Protein AF-A0A0Q6YJG1-F1 (afdb_monomer_lite)

Sequence (68 aa):
MSDATTETAPAPGPRYFGKEGEGVQVVYNLRDASPYAELGYEEVDEAAYLASLPDPTASPFPAPSDGK

Secondary structure (DSSP, 8-state):
---------PPP--EEEE-TTSPPEEESS-S--HHHHHTT-EEE-HHHHHHHS--TTS-SSPPP----

Foldseek 3Di:
DDDDPVPPPPQDAWWWKDAPPDDIDTDTSDPDCVVSVVVVIDTDDPVRNVVPDDDPPPDPDDDPPPDD

Structure (mmCIF, N/CA/C/O backbone):
data_AF-A0A0Q6YJG1-F1
#
_entry.id   AF-A0A0Q6YJG1-F1
#
loop_
_atom_site.group_PDB
_atom_site.id
_atom_site.type_symbol
_atom_site.label_atom_id
_atom_site.label_alt_id
_atom_site.label_comp_id
_atom_site.label_asym_id
_atom_site.label_entity_id
_atom_site.label_seq_id
_atom_site.pdbx_PDB_ins_code
_atom_site.Cartn_x
_atom_site.Cartn_y
_atom_site.Cartn_z
_atom_site.occupancy
_atom_site.B_iso_or_equiv
_atom_site.auth_seq_id
_atom_site.auth_comp_id
_atom_site.auth_asym_id
_atom_site.auth_atom_id
_atom_site.pdbx_PDB_model_num
ATOM 1 N N . MET A 1 1 ? 36.349 -29.194 -8.933 1.00 46.19 1 MET A N 1
ATOM 2 C CA . MET A 1 1 ? 35.963 -28.058 -9.797 1.00 46.19 1 MET A CA 1
ATOM 3 C C . MET A 1 1 ? 34.653 -27.505 -9.263 1.00 46.19 1 MET A C 1
ATOM 5 O O . MET A 1 1 ? 33.896 -28.273 -8.687 1.00 46.19 1 MET A O 1
ATOM 9 N N . SER A 1 2 ? 34.503 -26.191 -9.340 1.00 46.03 2 SER A N 1
ATOM 10 C CA . SER A 1 2 ? 33.889 -25.302 -8.353 1.00 46.03 2 SER A CA 1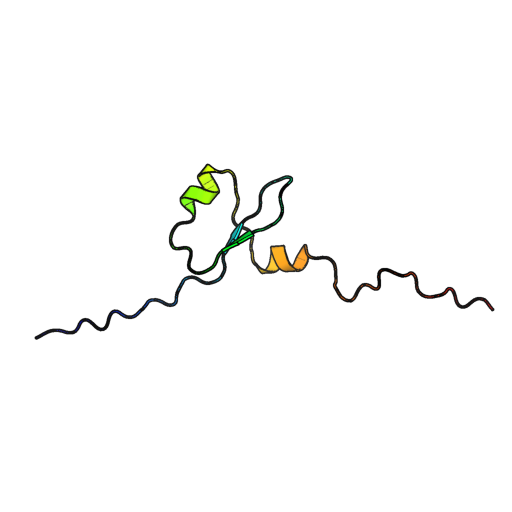
ATOM 11 C C . SER A 1 2 ? 32.383 -25.418 -8.108 1.00 46.03 2 SER A C 1
ATOM 13 O O . SER A 1 2 ? 31.592 -25.560 -9.033 1.00 46.03 2 SER A O 1
ATOM 15 N N . ASP A 1 3 ? 32.074 -25.293 -6.819 1.00 53.78 3 ASP A N 1
ATOM 16 C CA . ASP A 1 3 ? 30.930 -24.652 -6.171 1.00 53.78 3 ASP A CA 1
ATOM 17 C C . ASP A 1 3 ? 29.950 -23.877 -7.071 1.00 53.78 3 ASP A C 1
ATOM 19 O O . ASP A 1 3 ? 30.330 -22.943 -7.777 1.00 53.78 3 ASP A O 1
ATOM 23 N N . ALA A 1 4 ? 28.672 -24.231 -6.963 1.00 49.88 4 ALA A N 1
ATOM 24 C CA . ALA A 1 4 ? 27.556 -23.336 -7.235 1.00 49.88 4 ALA A CA 1
ATOM 25 C C . ALA A 1 4 ? 26.417 -23.702 -6.280 1.00 49.88 4 ALA A C 1
ATOM 27 O O . ALA A 1 4 ? 25.316 -24.075 -6.692 1.00 49.88 4 ALA A O 1
ATOM 28 N N . THR A 1 5 ? 26.690 -23.613 -4.977 1.00 51.50 5 THR A N 1
ATOM 29 C CA . THR A 1 5 ? 25.614 -23.402 -4.011 1.00 51.50 5 THR A CA 1
ATOM 30 C C . THR A 1 5 ? 25.030 -22.042 -4.367 1.00 51.50 5 THR A C 1
ATOM 32 O O . THR A 1 5 ? 25.573 -21.008 -3.993 1.00 51.50 5 THR A O 1
ATOM 35 N N . THR A 1 6 ? 23.978 -22.019 -5.190 1.00 52.50 6 THR A 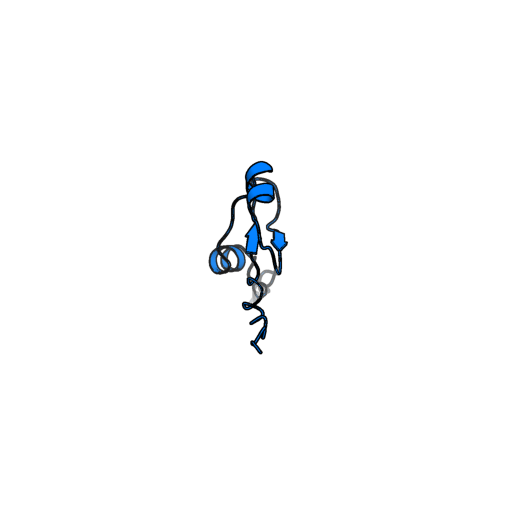N 1
ATOM 36 C CA . THR A 1 6 ? 23.169 -20.810 -5.344 1.00 52.50 6 THR A CA 1
ATOM 37 C C . THR A 1 6 ? 22.491 -20.629 -4.000 1.00 52.50 6 THR A C 1
ATOM 39 O O . THR A 1 6 ? 21.424 -21.187 -3.745 1.00 52.50 6 THR A O 1
ATOM 42 N N . GLU A 1 7 ? 23.199 -19.934 -3.112 1.00 46.75 7 GLU A N 1
ATOM 43 C CA . GLU A 1 7 ? 22.668 -19.240 -1.959 1.00 46.75 7 GLU A CA 1
ATOM 44 C C . GLU A 1 7 ? 21.396 -18.559 -2.449 1.00 46.75 7 GLU A C 1
ATOM 46 O O . GLU A 1 7 ? 21.418 -17.580 -3.198 1.00 46.75 7 GLU A O 1
ATOM 51 N N . THR A 1 8 ? 20.267 -19.202 -2.167 1.00 49.47 8 THR A N 1
ATOM 52 C CA . THR A 1 8 ? 18.960 -18.651 -2.472 1.00 49.47 8 THR A CA 1
ATOM 53 C C . THR A 1 8 ? 18.854 -17.493 -1.507 1.00 49.47 8 THR A C 1
ATOM 55 O O . THR A 1 8 ? 18.527 -17.704 -0.341 1.00 49.47 8 THR A O 1
ATOM 58 N N . ALA A 1 9 ? 19.248 -16.299 -1.964 1.00 56.84 9 ALA A N 1
ATOM 59 C CA . ALA A 1 9 ? 19.040 -15.070 -1.221 1.00 56.84 9 ALA A CA 1
ATOM 60 C C . ALA A 1 9 ? 1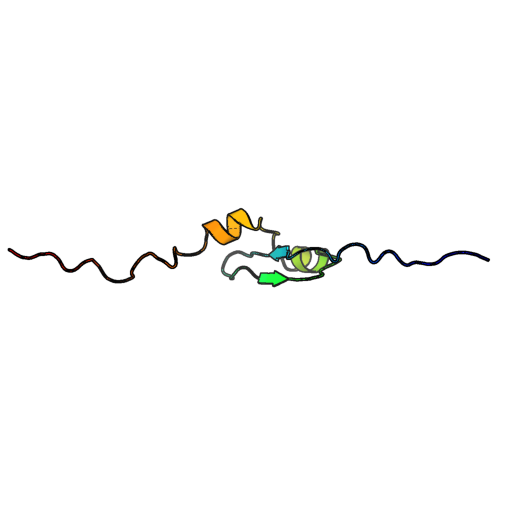7.610 -15.132 -0.668 1.00 56.84 9 ALA A C 1
ATOM 62 O O . ALA A 1 9 ? 16.709 -15.515 -1.432 1.00 56.84 9 ALA A O 1
ATOM 63 N N . PRO A 1 10 ? 17.405 -14.870 0.637 1.00 57.78 10 PRO A N 1
ATOM 64 C CA . PRO A 1 10 ? 16.089 -14.991 1.240 1.00 57.78 10 PRO A CA 1
ATOM 65 C C . PRO A 1 10 ? 15.116 -14.228 0.354 1.00 57.78 10 PRO A C 1
ATOM 67 O O . PRO A 1 10 ? 15.387 -13.084 -0.026 1.00 57.78 10 PRO A O 1
ATOM 70 N N . ALA A 1 11 ? 14.058 -14.915 -0.081 1.00 61.19 11 ALA A N 1
ATOM 71 C CA . ALA A 1 11 ? 13.125 -14.306 -1.003 1.00 61.19 11 ALA A CA 1
ATOM 72 C C . ALA A 1 11 ? 12.640 -12.990 -0.377 1.00 61.19 11 ALA A C 1
ATOM 74 O O . ALA A 1 11 ? 12.388 -12.971 0.834 1.00 61.19 11 ALA A O 1
ATOM 75 N N . PRO A 1 12 ? 12.595 -11.888 -1.150 1.00 70.56 12 PRO A N 1
ATOM 76 C CA . PRO A 1 12 ? 12.217 -10.603 -0.598 1.00 70.56 12 PRO A CA 1
ATOM 77 C C . PRO A 1 12 ? 10.885 -10.758 0.134 1.00 70.56 12 PRO A C 1
ATOM 79 O O . PRO A 1 12 ? 9.958 -11.389 -0.389 1.00 70.56 12 PRO A O 1
ATOM 82 N N . GLY A 1 13 ? 10.846 -10.240 1.364 1.00 81.38 13 GLY A N 1
ATOM 83 C CA . GLY A 1 13 ? 9.666 -10.278 2.222 1.00 81.38 13 GLY A CA 1
ATOM 84 C C . GLY A 1 13 ? 8.446 -9.622 1.563 1.00 81.38 13 GLY A C 1
ATOM 85 O O . GLY A 1 13 ? 8.541 -9.107 0.444 1.00 81.38 13 GLY A O 1
ATOM 86 N N . PRO A 1 14 ? 7.278 -9.649 2.225 1.00 90.75 14 PRO A N 1
ATOM 87 C CA . PRO A 1 14 ? 6.096 -8.974 1.704 1.00 90.75 14 PRO A CA 1
ATOM 88 C C . PRO A 1 14 ? 6.396 -7.496 1.441 1.00 90.75 14 PRO A C 1
ATOM 90 O O . PRO A 1 14 ? 6.977 -6.813 2.282 1.00 90.75 14 PRO A O 1
ATOM 93 N N . ARG A 1 15 ? 5.985 -7.011 0.270 1.00 92.00 15 ARG A N 1
ATOM 94 C CA . ARG A 1 15 ? 5.990 -5.588 -0.078 1.00 92.00 15 ARG A CA 1
ATOM 95 C C . ARG A 1 15 ? 4.552 -5.121 -0.212 1.00 92.00 15 ARG A C 1
ATOM 97 O O . ARG A 1 15 ? 3.727 -5.826 -0.798 1.00 92.00 15 ARG A O 1
ATOM 104 N N . TYR A 1 16 ? 4.257 -3.959 0.348 1.00 94.12 16 TYR A N 1
ATOM 105 C CA . TYR A 1 16 ? 2.910 -3.411 0.422 1.00 94.12 16 TYR A CA 1
ATOM 106 C C . TYR A 1 16 ? 2.807 -2.244 -0.555 1.00 94.12 16 TYR A C 1
ATOM 108 O O . TYR A 1 16 ? 3.665 -1.369 -0.549 1.00 94.12 16 TYR A O 1
ATOM 116 N N . PHE A 1 17 ? 1.777 -2.220 -1.395 1.00 95.25 17 PHE A N 1
ATOM 117 C CA . PHE A 1 17 ? 1.582 -1.186 -2.410 1.00 95.25 17 PHE A CA 1
ATOM 118 C C . PHE A 1 17 ? 0.216 -0.535 -2.249 1.00 95.25 17 PHE A C 1
ATOM 120 O O . PHE A 1 17 ? -0.799 -1.228 -2.254 1.00 95.25 17 PHE A O 1
ATOM 127 N N . GLY A 1 18 ? 0.187 0.786 -2.110 1.00 94.19 18 GLY A N 1
ATOM 128 C CA . GLY A 1 18 ? -1.026 1.589 -1.993 1.00 94.19 18 GLY A CA 1
ATOM 129 C C . GLY A 1 18 ? -1.193 2.540 -3.173 1.00 94.19 18 GLY A C 1
ATOM 130 O O . GLY A 1 18 ? -0.219 2.938 -3.807 1.00 94.19 18 GLY A O 1
ATOM 131 N N . LYS A 1 19 ? -2.439 2.904 -3.471 1.00 94.62 19 LYS A N 1
ATOM 132 C CA . LYS A 1 19 ? -2.786 3.938 -4.450 1.00 94.62 19 LYS A CA 1
ATOM 133 C C . LYS A 1 19 ? -4.058 4.647 -4.007 1.00 94.62 19 LYS A C 1
ATOM 135 O O . LYS A 1 19 ? -4.953 4.017 -3.448 1.00 94.62 19 LYS A O 1
ATOM 140 N N . GLU A 1 20 ? -4.130 5.956 -4.230 1.00 89.75 20 GLU A N 1
ATOM 141 C CA . GLU A 1 20 ? -5.287 6.755 -3.823 1.00 89.75 20 GLU A CA 1
ATOM 142 C C . GLU A 1 20 ? -6.587 6.206 -4.436 1.00 89.75 20 GLU A C 1
ATOM 144 O O . GLU A 1 20 ? -6.671 5.959 -5.638 1.00 89.75 20 GLU A O 1
ATOM 149 N N . GLY A 1 21 ? -7.605 6.008 -3.593 1.00 89.50 21 GLY A N 1
ATOM 150 C CA . GLY A 1 21 ? -8.897 5.447 -4.000 1.00 89.50 21 GLY A CA 1
ATOM 151 C C . GLY A 1 21 ? -8.923 3.921 -4.151 1.00 89.50 21 GLY A C 1
ATOM 152 O O . GLY A 1 21 ? -9.991 3.365 -4.407 1.00 89.50 21 GLY A O 1
ATOM 153 N N . GLU A 1 22 ? -7.795 3.238 -3.949 1.00 90.50 22 GLU A N 1
ATOM 154 C CA . GLU A 1 22 ? -7.670 1.780 -3.979 1.00 90.50 22 GLU A CA 1
ATOM 155 C C . GLU A 1 22 ? -7.223 1.223 -2.612 1.00 90.50 22 GLU A C 1
ATOM 157 O O . GLU A 1 22 ? -6.770 1.949 -1.727 1.00 90.50 22 GLU A O 1
ATOM 162 N N . GLY A 1 23 ? -7.376 -0.090 -2.419 1.00 87.94 23 GLY A N 1
ATOM 163 C CA . GLY A 1 23 ? -6.848 -0.785 -1.242 1.00 87.94 23 GLY A CA 1
ATOM 164 C C . GLY A 1 23 ? -5.345 -1.067 -1.349 1.00 87.94 23 GLY A C 1
ATOM 165 O O . GLY A 1 23 ? -4.770 -1.027 -2.437 1.00 87.94 23 GLY A O 1
ATOM 166 N N . VAL A 1 24 ? -4.714 -1.410 -0.222 1.00 92.81 24 VAL A N 1
ATOM 167 C CA . VAL A 1 24 ? -3.308 -1.846 -0.199 1.00 92.81 24 VAL A CA 1
ATOM 168 C C . VAL A 1 24 ? -3.193 -3.297 -0.675 1.00 92.81 24 VAL A C 1
ATOM 170 O O . VAL A 1 24 ? -3.926 -4.173 -0.216 1.00 92.81 24 VAL A O 1
ATOM 173 N N . GLN A 1 25 ? -2.253 -3.557 -1.581 1.00 92.19 25 GLN A N 1
ATOM 174 C CA . GLN A 1 25 ? -1.926 -4.887 -2.093 1.00 92.19 25 GLN A CA 1
ATOM 175 C C . GLN A 1 25 ? -0.637 -5.404 -1.455 1.00 92.19 25 GLN A C 1
ATOM 177 O O . GLN A 1 25 ? 0.361 -4.690 -1.401 1.00 92.19 25 GLN A O 1
ATOM 182 N N . VAL A 1 26 ? -0.646 -6.662 -1.008 1.00 92.88 26 VAL A N 1
ATOM 183 C CA . VAL A 1 26 ? 0.531 -7.327 -0.431 1.00 92.88 26 VAL A CA 1
ATOM 184 C C . VAL A 1 26 ? 1.106 -8.299 -1.452 1.00 92.88 26 VAL A C 1
ATOM 186 O O . VAL A 1 26 ? 0.425 -9.233 -1.879 1.00 92.88 26 VAL A O 1
ATOM 189 N N . VAL A 1 27 ? 2.361 -8.090 -1.844 1.00 91.56 27 VAL A N 1
ATOM 190 C CA . VAL A 1 27 ? 3.036 -8.874 -2.881 1.00 91.56 27 VAL A CA 1
ATOM 191 C C . VAL A 1 27 ? 4.248 -9.580 -2.286 1.00 91.56 27 VAL A C 1
ATOM 193 O O . VAL A 1 27 ? 5.142 -8.950 -1.725 1.00 91.56 27 VAL A O 1
ATOM 196 N N . TYR A 1 28 ? 4.296 -10.901 -2.434 1.00 89.56 28 TYR A N 1
ATOM 197 C CA . TYR A 1 28 ? 5.390 -11.734 -1.932 1.00 89.56 28 TYR A CA 1
ATOM 198 C C . TYR A 1 28 ? 6.399 -12.047 -3.032 1.00 89.56 28 TYR A C 1
ATOM 200 O O . TYR A 1 28 ? 6.025 -12.255 -4.187 1.00 89.56 28 TYR A O 1
ATOM 208 N N . ASN A 1 29 ? 7.676 -12.160 -2.658 1.00 87.44 29 ASN A N 1
ATOM 209 C CA . ASN A 1 29 ? 8.769 -12.541 -3.558 1.00 87.44 29 ASN A CA 1
ATOM 210 C C . ASN A 1 29 ? 8.956 -11.579 -4.749 1.00 87.44 29 ASN A C 1
ATOM 212 O O . ASN A 1 29 ? 9.504 -11.971 -5.785 1.00 87.44 29 ASN A O 1
ATOM 216 N N . LEU A 1 30 ? 8.505 -10.326 -4.622 1.00 87.12 30 LEU A N 1
ATOM 217 C CA . LEU A 1 30 ? 8.617 -9.334 -5.685 1.00 87.12 30 LEU A CA 1
ATOM 218 C C . LEU A 1 30 ? 10.064 -8.849 -5.807 1.00 87.12 30 LEU A C 1
ATOM 220 O O . LEU A 1 30 ? 10.595 -8.199 -4.907 1.00 87.12 30 LEU A O 1
ATOM 224 N N . ARG A 1 31 ? 10.695 -9.153 -6.943 1.00 86.44 31 ARG A N 1
ATOM 225 C CA . ARG A 1 31 ? 12.080 -8.744 -7.223 1.00 86.44 31 ARG A CA 1
ATOM 226 C C . ARG A 1 31 ? 12.192 -7.313 -7.741 1.00 86.44 31 ARG A C 1
ATOM 228 O O . ARG A 1 31 ? 13.178 -6.650 -7.447 1.00 86.44 31 ARG A O 1
ATOM 235 N N . ASP A 1 32 ? 11.194 -6.855 -8.493 1.00 87.88 32 ASP A N 1
ATOM 236 C CA . ASP A 1 32 ? 11.168 -5.534 -9.116 1.00 87.88 32 ASP A CA 1
ATOM 237 C C . ASP A 1 32 ? 9.814 -4.858 -8.877 1.00 87.88 32 ASP A C 1
ATOM 239 O O . ASP A 1 32 ? 8.767 -5.420 -9.195 1.00 87.88 32 ASP A O 1
ATOM 243 N N . ALA A 1 33 ? 9.854 -3.664 -8.289 1.00 89.56 33 ALA A N 1
ATOM 244 C CA . ALA A 1 33 ? 8.682 -2.850 -7.978 1.00 89.56 33 ALA A CA 1
ATOM 245 C C . ALA A 1 33 ? 8.405 -1.769 -9.036 1.00 89.56 33 ALA A C 1
ATOM 247 O O . ALA A 1 33 ? 7.377 -1.100 -8.961 1.00 89.56 33 ALA A O 1
ATOM 248 N N . SER A 1 34 ? 9.282 -1.608 -10.032 1.00 92.38 34 SER A N 1
ATOM 249 C CA . SER A 1 34 ? 9.147 -0.589 -11.081 1.00 92.38 34 SER A CA 1
ATOM 250 C C . SER A 1 34 ? 7.787 -0.633 -11.794 1.00 92.38 34 SER A C 1
ATOM 252 O O . SER A 1 34 ? 7.180 0.427 -11.937 1.00 92.38 34 SER A O 1
ATOM 254 N N . PRO A 1 35 ? 7.217 -1.811 -12.134 1.00 92.75 35 PRO A N 1
ATOM 255 C CA . PRO A 1 35 ? 5.894 -1.870 -12.758 1.00 92.75 35 PRO A CA 1
ATOM 256 C C . PRO A 1 35 ? 4.768 -1.305 -11.879 1.00 92.75 35 PRO A C 1
ATOM 258 O O . PRO A 1 35 ? 3.811 -0.737 -12.392 1.00 92.75 35 PRO A O 1
ATOM 261 N N . TYR A 1 36 ? 4.872 -1.436 -10.553 1.00 91.88 36 TYR A N 1
ATOM 262 C CA . TYR A 1 36 ? 3.890 -0.864 -9.627 1.00 91.88 36 TYR A CA 1
ATOM 263 C C . TYR A 1 36 ? 4.001 0.663 -9.597 1.00 91.88 36 TYR A C 1
ATOM 265 O O . TYR A 1 36 ? 2.981 1.347 -9.681 1.00 91.88 36 TYR A O 1
ATOM 273 N N . ALA A 1 37 ? 5.226 1.195 -9.587 1.00 90.75 37 ALA A N 1
ATOM 274 C CA . ALA A 1 37 ? 5.467 2.633 -9.671 1.00 90.75 37 ALA A CA 1
ATOM 275 C C . ALA A 1 37 ? 4.956 3.236 -10.995 1.00 90.75 37 ALA A C 1
ATOM 277 O O . ALA A 1 37 ? 4.329 4.293 -10.988 1.00 90.75 37 ALA A O 1
ATOM 278 N N . GLU A 1 38 ? 5.142 2.546 -12.128 1.00 95.19 38 GLU A N 1
ATOM 279 C CA . GLU A 1 38 ? 4.614 2.966 -13.440 1.00 95.19 38 GLU A CA 1
ATOM 280 C C . GLU A 1 38 ? 3.078 3.024 -13.478 1.00 95.19 38 GLU A C 1
ATOM 282 O O . GLU A 1 38 ? 2.497 3.848 -14.185 1.00 95.19 38 GLU A O 1
ATOM 287 N N . LEU A 1 39 ? 2.411 2.179 -12.688 1.00 93.88 39 LEU A N 1
ATOM 288 C CA . LEU A 1 39 ? 0.953 2.159 -12.527 1.00 93.88 39 LEU A CA 1
ATOM 289 C C . LEU A 1 39 ? 0.438 3.171 -11.482 1.00 93.88 39 LEU A C 1
ATOM 291 O O . LEU A 1 39 ? -0.780 3.278 -11.265 1.00 93.88 39 LEU A O 1
ATOM 295 N N . GLY A 1 40 ? 1.350 3.924 -10.858 1.00 94.44 40 GLY A N 1
ATOM 296 C CA . GLY A 1 40 ? 1.059 4.926 -9.836 1.00 94.44 40 GLY A CA 1
ATOM 297 C C . GLY A 1 40 ? 0.804 4.345 -8.447 1.00 94.44 40 GLY A C 1
ATOM 298 O O . GLY A 1 40 ? 0.134 4.993 -7.648 1.00 94.44 40 GLY A O 1
ATOM 299 N N . TYR A 1 41 ? 1.275 3.128 -8.170 1.00 95.56 41 TYR A N 1
ATOM 300 C CA . TYR A 1 41 ? 1.297 2.592 -6.812 1.00 95.56 41 TYR A CA 1
ATOM 301 C C . TYR A 1 41 ? 2.563 3.035 -6.084 1.00 95.56 41 TYR A C 1
ATOM 303 O O . TYR A 1 41 ? 3.662 3.028 -6.641 1.00 95.56 41 TYR A O 1
ATOM 311 N N . GLU A 1 42 ? 2.402 3.344 -4.807 1.00 94.19 42 GLU A N 1
ATOM 312 C CA . GLU A 1 42 ? 3.477 3.701 -3.892 1.00 94.19 42 GLU A CA 1
ATOM 313 C C . GLU A 1 42 ? 3.710 2.566 -2.899 1.00 94.19 42 GLU A C 1
ATOM 315 O O . GLU A 1 42 ? 2.767 1.908 -2.454 1.00 94.19 42 GLU A O 1
ATOM 320 N N . GLU A 1 43 ? 4.972 2.317 -2.555 1.00 92.94 43 GLU A N 1
ATOM 321 C CA . GLU A 1 43 ? 5.299 1.330 -1.532 1.00 92.94 43 GLU A CA 1
ATOM 322 C C . GLU A 1 43 ? 4.979 1.890 -0.144 1.00 92.94 43 GLU A C 1
ATOM 324 O O . GLU A 1 43 ? 5.403 2.988 0.221 1.00 92.94 43 GLU A O 1
ATOM 329 N N . VAL A 1 44 ? 4.219 1.121 0.626 1.00 91.94 44 VAL A N 1
ATOM 330 C CA . VAL A 1 44 ? 3.784 1.451 1.980 1.00 91.94 44 VAL A CA 1
ATOM 331 C C . VAL A 1 44 ? 4.588 0.606 2.961 1.00 91.94 44 VAL A C 1
ATOM 333 O O . VAL A 1 44 ? 4.863 -0.567 2.720 1.00 91.94 44 VAL A O 1
ATOM 336 N N . ASP A 1 45 ? 4.971 1.200 4.085 1.00 90.06 45 ASP A N 1
ATOM 337 C CA . ASP A 1 45 ? 5.600 0.450 5.167 1.00 90.06 45 ASP A CA 1
ATOM 338 C C . ASP A 1 45 ? 4.597 -0.515 5.823 1.00 90.06 45 ASP A C 1
ATOM 340 O O . ASP A 1 45 ? 3.427 -0.180 6.023 1.00 90.06 45 ASP A O 1
ATOM 344 N N . GLU A 1 46 ? 5.053 -1.710 6.197 1.00 88.81 46 GLU A N 1
ATOM 345 C CA . GLU A 1 46 ? 4.208 -2.721 6.839 1.00 88.81 46 GLU A CA 1
ATOM 346 C C . GLU A 1 46 ? 3.535 -2.191 8.111 1.00 88.81 46 GLU A C 1
ATOM 348 O O . GLU A 1 46 ? 2.336 -2.396 8.311 1.00 88.81 46 GLU A O 1
ATOM 353 N N . ALA A 1 47 ? 4.270 -1.472 8.963 1.00 89.50 47 ALA A N 1
ATOM 354 C CA . ALA A 1 47 ? 3.720 -0.933 10.200 1.00 89.50 47 ALA A CA 1
ATOM 355 C C . ALA A 1 47 ? 2.704 0.179 9.916 1.00 89.50 47 ALA A C 1
ATOM 357 O O . ALA A 1 47 ? 1.689 0.269 10.609 1.00 89.50 47 ALA A O 1
ATOM 358 N N . ALA A 1 48 ? 2.931 0.985 8.875 1.00 87.50 48 ALA A N 1
ATOM 359 C CA . ALA A 1 48 ? 1.962 1.982 8.425 1.00 87.50 48 ALA A CA 1
ATOM 360 C C . ALA A 1 48 ? 0.671 1.329 7.902 1.00 87.50 48 ALA A C 1
ATOM 362 O O . ALA A 1 48 ? -0.424 1.774 8.251 1.00 87.50 48 ALA A O 1
ATOM 363 N N . TYR A 1 49 ? 0.780 0.241 7.130 1.00 88.31 49 TYR A N 1
ATOM 364 C CA . TYR A 1 49 ? -0.382 -0.525 6.679 1.00 88.31 49 TYR A CA 1
ATOM 365 C C . TYR A 1 49 ? -1.148 -1.129 7.858 1.00 88.31 49 TYR A C 1
ATOM 367 O O . TYR A 1 49 ? -2.353 -0.916 7.972 1.00 88.31 49 TYR A O 1
ATOM 375 N N . LEU A 1 50 ? -0.467 -1.816 8.776 1.00 88.69 50 LEU A N 1
ATOM 376 C CA . LEU A 1 50 ? -1.107 -2.424 9.945 1.00 88.69 50 LEU A CA 1
ATOM 377 C C . LEU A 1 50 ? -1.787 -1.384 10.845 1.00 88.69 50 LEU A C 1
ATOM 379 O O . LEU A 1 50 ? -2.870 -1.649 11.356 1.00 88.69 50 LEU A O 1
ATOM 383 N N . ALA A 1 51 ? -1.204 -0.192 10.994 1.00 88.38 51 ALA A N 1
ATOM 384 C CA . ALA A 1 51 ? -1.812 0.912 11.737 1.00 88.38 51 ALA A CA 1
ATOM 385 C C . ALA A 1 51 ? -3.035 1.529 11.032 1.00 88.38 51 ALA A C 1
ATOM 387 O O . ALA A 1 51 ? -3.872 2.140 11.693 1.00 88.38 51 ALA A O 1
ATOM 388 N N . SER A 1 52 ? -3.144 1.386 9.706 1.00 85.06 52 SER A N 1
ATOM 389 C CA . SER A 1 52 ? -4.309 1.845 8.936 1.00 85.06 52 SER A CA 1
ATOM 390 C C . SER A 1 52 ? -5.510 0.906 9.041 1.00 85.06 52 SER A C 1
ATOM 392 O O . SER A 1 52 ? -6.637 1.308 8.741 1.00 85.06 52 SER A O 1
ATOM 394 N N . LEU A 1 53 ? -5.283 -0.347 9.452 1.00 86.38 53 LEU A N 1
ATOM 395 C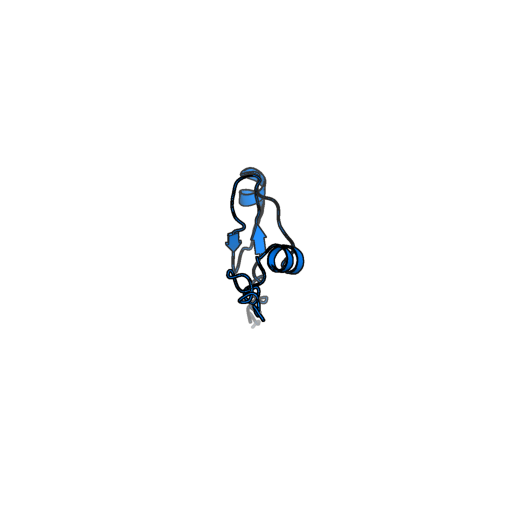 CA . LEU A 1 53 ? -6.352 -1.320 9.584 1.00 86.38 53 LEU A CA 1
ATOM 396 C C . LEU A 1 53 ? -7.271 -0.941 10.750 1.00 86.38 53 LEU A C 1
ATOM 398 O O . LEU A 1 53 ? -6.795 -0.506 11.802 1.00 86.38 53 LEU A O 1
ATOM 402 N N . PRO A 1 54 ? -8.593 -1.121 10.594 1.00 83.56 54 PRO A N 1
ATOM 403 C CA . PRO A 1 54 ? -9.504 -0.972 11.713 1.00 83.56 54 PRO A CA 1
ATOM 404 C C . PRO A 1 54 ? -9.100 -1.949 12.814 1.00 83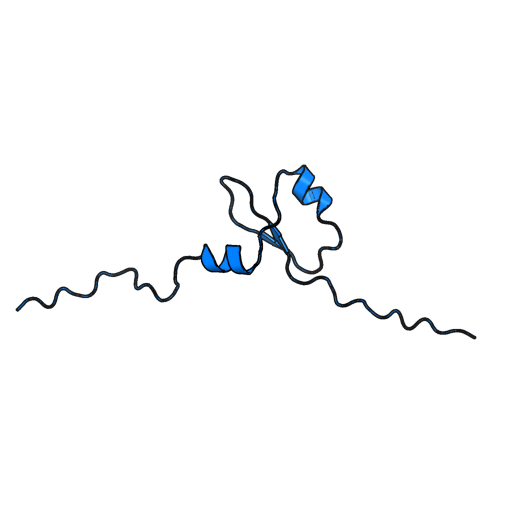.56 54 PRO A C 1
ATOM 406 O O . PRO A 1 54 ? -8.773 -3.103 12.529 1.00 83.56 54 PRO A O 1
ATOM 409 N N . ASP A 1 55 ? -9.145 -1.486 14.062 1.00 79.88 55 ASP A N 1
ATOM 410 C CA . ASP A 1 55 ? -8.883 -2.342 15.211 1.00 79.88 55 ASP A CA 1
ATOM 411 C C . ASP A 1 55 ? -9.872 -3.522 15.180 1.00 79.88 55 ASP A C 1
ATOM 413 O O . ASP A 1 55 ? -11.080 -3.312 15.330 1.00 79.88 55 ASP A O 1
ATOM 417 N N . PRO A 1 56 ? -9.400 -4.767 14.982 1.00 69.25 56 PRO A N 1
ATOM 418 C CA . PRO A 1 56 ? -10.282 -5.927 14.907 1.00 69.25 56 PRO A CA 1
ATOM 419 C C . PRO A 1 56 ? -10.958 -6.230 16.253 1.00 69.25 56 PRO A C 1
ATOM 421 O O . PRO A 1 56 ? -11.895 -7.026 16.303 1.00 69.25 56 PRO A O 1
ATOM 424 N N . THR A 1 57 ? -10.488 -5.618 17.344 1.00 71.75 57 THR A N 1
ATOM 425 C CA . THR A 1 57 ? -11.052 -5.733 18.693 1.00 71.75 57 THR A CA 1
ATOM 426 C C . THR A 1 57 ? -12.025 -4.609 19.037 1.00 71.75 57 THR A C 1
ATOM 428 O O . THR A 1 57 ? -12.776 -4.734 20.010 1.00 71.75 57 THR A O 1
ATOM 431 N N . ALA A 1 58 ? -12.085 -3.548 18.225 1.00 67.88 58 ALA A N 1
ATOM 432 C CA . ALA A 1 58 ? -13.111 -2.529 18.358 1.00 67.88 58 ALA A CA 1
ATOM 433 C C . ALA A 1 58 ? -14.467 -3.168 18.037 1.00 67.88 58 ALA A C 1
ATOM 435 O O . ALA A 1 58 ? -14.816 -3.410 16.882 1.00 67.88 58 ALA A O 1
ATOM 436 N N . SER A 1 59 ? -15.232 -3.485 19.085 1.00 59.75 59 SER A N 1
ATOM 437 C CA . SER A 1 59 ? -16.592 -3.990 18.924 1.00 59.75 59 SER A CA 1
ATOM 438 C C . SER A 1 59 ? -17.396 -2.985 18.091 1.00 59.75 59 SER A C 1
ATOM 440 O O . SER A 1 59 ? -17.485 -1.821 18.481 1.00 59.75 59 SER A O 1
ATOM 442 N N . PRO A 1 60 ? -18.026 -3.404 16.978 1.00 64.69 60 PRO A N 1
ATOM 443 C CA . PRO A 1 60 ? -18.840 -2.511 16.151 1.00 64.69 60 PRO A CA 1
ATOM 444 C C . PRO A 1 60 ? -20.137 -2.082 16.853 1.00 64.69 60 PRO A C 1
ATOM 446 O O . PRO A 1 60 ? -20.898 -1.276 16.321 1.00 64.69 60 PRO A O 1
ATOM 449 N N . PHE A 1 61 ? -20.405 -2.627 18.041 1.00 63.16 61 PHE A N 1
ATOM 450 C CA . PHE A 1 61 ? -21.586 -2.329 18.825 1.00 63.16 61 PHE A CA 1
ATOM 451 C C . PHE A 1 61 ? -21.225 -1.409 19.991 1.00 63.16 61 PHE A C 1
ATOM 453 O O . PHE A 1 61 ? -20.299 -1.731 20.742 1.00 63.16 61 PHE A O 1
ATOM 460 N N . PRO A 1 62 ? -21.956 -0.294 20.185 1.00 65.50 62 PRO A N 1
ATOM 461 C CA . PRO A 1 62 ? -21.858 0.443 21.432 1.00 65.50 62 PRO A CA 1
ATOM 462 C C . PRO A 1 62 ? -22.148 -0.525 22.581 1.00 65.50 62 PRO A C 1
ATOM 464 O O . PRO A 1 62 ? -23.083 -1.328 22.496 1.00 65.50 62 PRO A O 1
ATOM 467 N N . ALA A 1 63 ? -21.331 -0.462 23.638 1.00 65.69 63 ALA A N 1
ATOM 468 C CA . ALA A 1 63 ? -21.616 -1.182 24.871 1.00 65.69 63 ALA A CA 1
ATOM 469 C C . ALA A 1 63 ? -23.073 -0.887 25.270 1.00 65.69 63 ALA A C 1
ATOM 471 O O . ALA A 1 63 ? -23.490 0.277 25.158 1.00 65.69 63 ALA A O 1
ATOM 472 N N . PRO A 1 64 ? -23.867 -1.901 25.669 1.00 63.75 64 PRO A N 1
ATOM 473 C CA . PRO A 1 64 ? -25.222 -1.650 26.130 1.00 63.75 64 PRO A CA 1
ATOM 474 C C . PRO A 1 64 ? -25.136 -0.574 27.206 1.00 63.75 64 PRO A C 1
ATOM 476 O O . PRO A 1 64 ? -24.360 -0.689 28.150 1.00 63.75 64 PRO A O 1
ATOM 479 N N . SER A 1 65 ? -25.860 0.525 27.003 1.00 65.50 65 SER A N 1
ATOM 480 C CA . SER A 1 65 ? -25.979 1.553 28.023 1.00 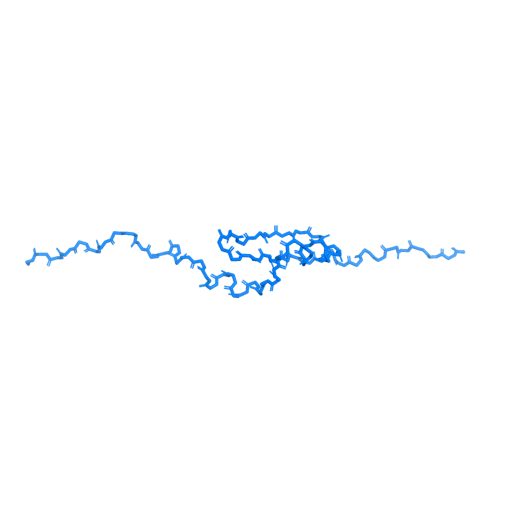65.50 65 SER A CA 1
ATOM 481 C C . SER A 1 65 ? -26.613 0.864 29.223 1.00 65.50 65 SER A C 1
ATOM 483 O O . SER A 1 65 ? -27.782 0.489 29.136 1.00 65.50 65 SER A O 1
ATOM 485 N N . ASP A 1 66 ? -25.839 0.625 30.285 1.00 64.56 66 ASP A N 1
ATOM 486 C CA . ASP A 1 66 ? -26.351 0.130 31.560 1.00 64.56 66 ASP A CA 1
ATOM 487 C C . ASP A 1 66 ? -27.330 1.177 32.095 1.00 64.56 66 ASP A C 1
ATOM 489 O O . ASP A 1 66 ? -26.994 2.154 32.765 1.00 64.56 66 ASP A O 1
ATOM 493 N N . GLY A 1 67 ? -28.573 1.019 31.656 1.00 65.75 67 GLY A N 1
ATOM 494 C CA . GLY A 1 67 ? -29.710 1.778 32.095 1.00 65.75 67 GLY A CA 1
ATOM 495 C C . GLY A 1 67 ? -30.157 1.227 33.433 1.00 65.75 67 GLY A C 1
ATOM 496 O O . GLY A 1 67 ? -30.892 0.241 33.457 1.00 65.75 67 GLY A O 1
ATOM 497 N N . LYS A 1 68 ? -29.803 1.986 34.476 1.00 50.38 68 LYS A N 1
ATOM 498 C CA . LYS A 1 68 ? -30.434 2.079 35.803 1.00 50.38 68 LYS A CA 1
ATOM 499 C C . LYS A 1 68 ? -29.782 1.310 36.950 1.00 50.38 68 LYS A C 1
ATOM 501 O O . LYS A 1 68 ? -29.717 0.067 36.903 1.00 50.38 68 LYS A O 1
#

pLDDT: mean 78.82, std 15.99, range [46.03, 95.56]

Radius of gyration: 20.73 Å; chains: 1; bounding box: 66×35×49 Å